Protein AF-A0A7L4RJZ9-F1 (afdb_monomer)

Structure (mmCIF, N/CA/C/O backbone):
data_AF-A0A7L4RJZ9-F1
#
_entry.id   AF-A0A7L4RJZ9-F1
#
loop_
_atom_site.group_PDB
_atom_site.id
_atom_site.type_symbol
_atom_site.label_atom_id
_atom_site.label_alt_id
_atom_site.label_comp_id
_atom_site.label_asym_id
_atom_site.label_entity_id
_atom_site.label_seq_id
_atom_site.pdbx_PDB_ins_code
_atom_site.Cartn_x
_atom_site.Cartn_y
_atom_site.Cartn_z
_atom_site.occupancy
_atom_site.B_iso_or_equiv
_atom_site.auth_seq_id
_atom_site.auth_comp_id
_atom_site.auth_asym_id
_atom_site.auth_atom_id
_atom_site.pdbx_PDB_model_num
ATOM 1 N N . LYS A 1 1 ? -14.849 -1.632 6.437 1.00 56.09 1 LYS A N 1
ATOM 2 C CA . LYS A 1 1 ? -15.352 -2.851 5.747 1.00 56.09 1 LYS A CA 1
ATOM 3 C C . LYS A 1 1 ? -14.891 -2.724 4.298 1.00 56.09 1 LYS A C 1
ATOM 5 O O . LYS A 1 1 ? -14.999 -1.609 3.817 1.00 56.09 1 LYS A O 1
ATOM 10 N N . ASN A 1 2 ? -14.316 -3.761 3.675 1.00 74.44 2 ASN A N 1
ATOM 11 C CA . ASN A 1 2 ? -13.706 -3.773 2.318 1.00 74.44 2 ASN A CA 1
ATOM 12 C C . ASN A 1 2 ? -12.170 -3.673 2.252 1.00 74.44 2 ASN A C 1
ATOM 14 O O . ASN A 1 2 ? -11.631 -3.525 1.162 1.00 74.44 2 ASN A O 1
ATOM 18 N N . PHE A 1 3 ? -11.444 -3.791 3.369 1.00 79.31 3 PHE A N 1
ATOM 19 C CA . PHE A 1 3 ? -9.979 -3.675 3.336 1.00 79.31 3 PHE A CA 1
ATOM 20 C C . PHE A 1 3 ? 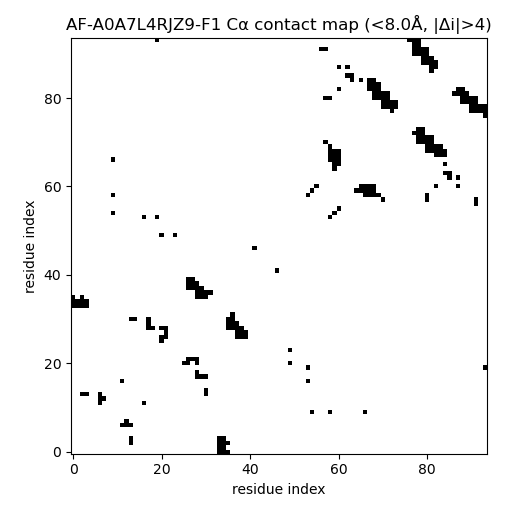-9.335 -4.770 2.477 1.00 79.31 3 PHE A C 1
ATOM 22 O O . PHE A 1 3 ? -8.490 -4.471 1.642 1.00 79.31 3 PHE A O 1
ATOM 29 N N . LYS A 1 4 ? -9.806 -6.015 2.608 1.00 81.69 4 LYS A N 1
ATOM 30 C CA . LYS A 1 4 ? -9.338 -7.143 1.792 1.00 81.69 4 LYS A CA 1
ATOM 31 C C . LYS A 1 4 ? -9.561 -6.915 0.292 1.00 81.69 4 LYS A C 1
ATOM 33 O O . LYS A 1 4 ? -8.612 -6.977 -0.470 1.00 81.69 4 LYS A O 1
ATOM 38 N N . ALA A 1 5 ? -10.766 -6.501 -0.102 1.00 83.56 5 ALA A N 1
ATOM 39 C CA . ALA A 1 5 ? -11.073 -6.176 -1.496 1.00 83.56 5 ALA A CA 1
ATOM 40 C C . ALA A 1 5 ? -10.212 -5.025 -2.050 1.00 83.56 5 ALA A C 1
ATOM 42 O O . ALA A 1 5 ? -9.882 -5.020 -3.234 1.00 83.56 5 ALA A O 1
ATOM 43 N N . VAL A 1 6 ? -9.847 -4.046 -1.211 1.00 83.50 6 VAL A N 1
ATOM 44 C CA . VAL A 1 6 ? -8.869 -3.020 -1.594 1.00 83.50 6 VAL A CA 1
ATOM 45 C C . VAL A 1 6 ? -7.517 -3.681 -1.836 1.00 83.50 6 VAL A C 1
ATOM 47 O O . VAL A 1 6 ? -7.014 -3.560 -2.944 1.00 83.50 6 VAL A O 1
ATOM 50 N N . CYS A 1 7 ? -6.980 -4.435 -0.871 1.00 84.81 7 CYS A N 1
ATOM 51 C CA . CYS A 1 7 ? -5.692 -5.135 -0.993 1.00 84.81 7 CYS A CA 1
ATOM 52 C C . CYS A 1 7 ? -5.609 -5.997 -2.265 1.00 84.81 7 CYS A C 1
ATOM 54 O O . CYS A 1 7 ? -4.619 -5.919 -2.994 1.00 84.81 7 CYS A O 1
ATOM 56 N N . ASP A 1 8 ? -6.681 -6.733 -2.572 1.00 84.81 8 ASP A N 1
ATOM 57 C CA . ASP A 1 8 ? -6.790 -7.578 -3.763 1.00 84.81 8 ASP A CA 1
ATOM 58 C C . ASP A 1 8 ? -6.735 -6.747 -5.055 1.00 84.81 8 ASP A C 1
ATOM 60 O O . ASP A 1 8 ? -5.998 -7.083 -5.982 1.00 84.81 8 ASP A O 1
ATOM 64 N N . LYS A 1 9 ? -7.446 -5.609 -5.109 1.00 85.38 9 LYS A N 1
ATOM 65 C CA . LYS A 1 9 ? -7.382 -4.681 -6.253 1.00 85.38 9 LYS A CA 1
ATOM 66 C C . LYS A 1 9 ? -5.992 -4.090 -6.445 1.00 85.38 9 LYS A C 1
ATOM 68 O O . LYS A 1 9 ? -5.574 -3.890 -7.582 1.00 85.38 9 LYS A O 1
ATOM 73 N N . VAL A 1 10 ? -5.289 -3.802 -5.35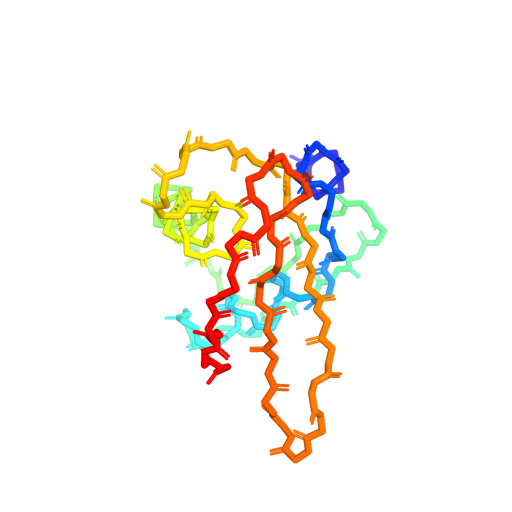1 1.00 84.69 10 VAL A N 1
ATOM 74 C CA . VAL A 1 10 ? -3.943 -3.223 -5.410 1.00 84.69 10 VAL A CA 1
ATOM 75 C C . VAL A 1 10 ? -2.851 -4.280 -5.608 1.00 84.69 10 VAL A C 1
ATOM 77 O O . VAL A 1 10 ? -1.684 -3.924 -5.760 1.00 84.69 10 VAL A O 1
ATOM 80 N N . ARG A 1 11 ? -3.208 -5.574 -5.612 1.00 85.25 11 ARG A N 1
ATOM 81 C CA . ARG A 1 11 ? -2.274 -6.709 -5.692 1.00 85.25 11 ARG A CA 1
ATOM 82 C C . ARG A 1 11 ? -1.149 -6.597 -4.658 1.00 85.25 11 ARG A C 1
ATOM 84 O O . ARG A 1 11 ? 0.039 -6.710 -4.977 1.00 85.25 11 ARG A O 1
ATOM 91 N N . ARG A 1 12 ? -1.517 -6.304 -3.408 1.00 87.12 12 ARG A N 1
ATOM 92 C CA . ARG A 1 12 ? -0.574 -6.185 -2.288 1.00 87.12 12 ARG A CA 1
ATOM 93 C C . ARG A 1 12 ? -1.046 -6.965 -1.081 1.00 87.12 12 ARG A C 1
ATOM 95 O O . ARG A 1 12 ? -2.239 -7.035 -0.801 1.00 87.12 12 ARG A O 1
ATOM 102 N N . GLU A 1 13 ? -0.082 -7.501 -0.340 1.00 86.56 13 GLU A N 1
ATOM 103 C CA . GLU A 1 13 ? -0.375 -8.200 0.902 1.00 86.56 13 GLU A CA 1
ATOM 104 C C . GLU A 1 13 ? -0.981 -7.241 1.938 1.00 86.56 13 GLU A C 1
ATOM 106 O O . GLU A 1 13 ? -0.415 -6.172 2.198 1.00 86.56 13 GLU A O 1
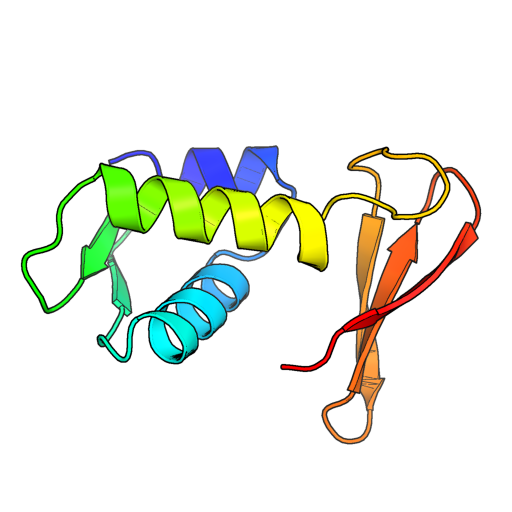ATOM 111 N N . PRO A 1 14 ? -2.091 -7.625 2.592 1.00 87.88 14 PRO A N 1
ATOM 112 C CA . PRO A 1 14 ? -2.713 -6.804 3.626 1.00 87.88 14 PRO A CA 1
ATOM 113 C C . PRO A 1 14 ? -1.758 -6.442 4.770 1.00 87.88 14 PRO A C 1
ATOM 115 O O . PRO A 1 14 ? -1.820 -5.334 5.302 1.00 87.88 14 PRO A O 1
ATOM 118 N N . GLN A 1 15 ? -0.844 -7.354 5.126 1.00 87.50 15 GLN A N 1
ATOM 119 C CA . GLN A 1 15 ? 0.136 -7.143 6.194 1.00 87.50 15 GLN A CA 1
ATOM 120 C C . GLN A 1 15 ? 1.084 -5.976 5.905 1.00 87.50 15 GLN A C 1
ATOM 122 O O . GLN A 1 15 ? 1.416 -5.217 6.813 1.00 87.50 15 GLN A O 1
ATOM 127 N N . LEU A 1 16 ? 1.478 -5.791 4.643 1.00 88.06 16 LEU A N 1
ATOM 128 C CA . LEU A 1 16 ? 2.322 -4.673 4.228 1.00 88.06 16 LEU A CA 1
ATOM 129 C C . LEU A 1 16 ? 1.614 -3.334 4.469 1.00 88.06 16 LEU A C 1
ATOM 131 O O . LEU A 1 16 ? 2.193 -2.416 5.049 1.00 88.06 16 LEU A O 1
ATOM 135 N N . ILE A 1 17 ? 0.347 -3.244 4.059 1.00 88.81 17 ILE A N 1
ATOM 136 C CA . ILE A 1 17 ? -0.466 -2.034 4.222 1.00 88.81 17 ILE A CA 1
ATOM 137 C C . ILE A 1 17 ? -0.686 -1.748 5.711 1.00 88.81 17 ILE A C 1
ATOM 139 O O . ILE A 1 17 ? -0.563 -0.608 6.146 1.00 88.81 17 ILE A O 1
ATOM 143 N N . ILE A 1 18 ? -0.952 -2.780 6.515 1.00 89.88 18 ILE A N 1
ATOM 144 C CA . ILE A 1 18 ? -1.108 -2.656 7.970 1.00 89.88 18 ILE A CA 1
ATOM 145 C C . ILE A 1 18 ? 0.173 -2.152 8.629 1.00 89.88 18 ILE A C 1
ATOM 147 O O . ILE A 1 18 ? 0.110 -1.241 9.455 1.00 89.88 18 ILE A O 1
ATOM 151 N N . LYS A 1 19 ? 1.334 -2.702 8.254 1.00 89.06 19 LYS A N 1
ATOM 152 C CA . LYS A 1 19 ? 2.634 -2.262 8.771 1.00 89.06 19 LYS A CA 1
ATOM 153 C C . LYS A 1 19 ? 2.879 -0.786 8.454 1.00 89.06 19 LYS A C 1
ATOM 155 O O . LYS A 1 19 ? 3.239 -0.026 9.351 1.00 89.06 19 LYS A O 1
ATOM 160 N N . TYR A 1 20 ? 2.607 -0.375 7.215 1.00 89.62 20 TYR A N 1
ATOM 161 C CA . TYR A 1 20 ? 2.706 1.021 6.793 1.00 89.62 20 TYR A CA 1
ATOM 162 C C . TYR A 1 20 ? 1.763 1.931 7.592 1.00 89.62 20 TYR A C 1
ATOM 164 O O . TYR A 1 20 ? 2.206 2.913 8.179 1.00 89.62 20 TYR A O 1
ATOM 172 N N . LEU A 1 21 ? 0.478 1.575 7.689 1.00 89.19 21 LEU A N 1
ATOM 173 C CA . LEU A 1 21 ? -0.510 2.354 8.441 1.00 89.19 21 LEU A CA 1
ATOM 174 C C . LEU A 1 21 ? -0.153 2.456 9.925 1.00 89.19 21 LEU A C 1
ATOM 176 O O . LEU A 1 21 ? -0.310 3.521 10.513 1.00 89.19 21 LEU A O 1
ATOM 180 N N . THR A 1 22 ? 0.358 1.379 10.523 1.00 90.12 22 THR A N 1
ATOM 181 C CA . THR A 1 22 ? 0.780 1.370 11.929 1.00 90.12 22 THR A CA 1
ATOM 182 C C . THR A 1 22 ? 1.931 2.343 12.161 1.00 90.12 22 THR A C 1
ATOM 184 O O . THR A 1 22 ? 1.918 3.083 13.144 1.00 90.12 22 THR A O 1
ATOM 187 N N . LYS A 1 23 ? 2.896 2.388 11.233 1.00 88.81 23 LYS A N 1
ATOM 188 C CA . LYS A 1 23 ? 4.038 3.305 11.286 1.00 88.81 23 LYS A CA 1
ATOM 189 C C . LYS A 1 23 ? 3.626 4.762 11.053 1.00 88.81 23 LYS A C 1
ATOM 191 O O . LYS A 1 23 ? 4.017 5.629 11.825 1.00 88.81 23 LYS A O 1
ATOM 196 N N . GLU A 1 24 ? 2.813 5.024 10.035 1.00 89.44 24 GLU A N 1
ATOM 197 C CA . GLU A 1 24 ? 2.395 6.379 9.650 1.00 89.44 24 GLU A CA 1
ATOM 198 C C . GLU A 1 24 ? 1.389 7.010 10.611 1.00 89.44 24 GLU A C 1
ATOM 200 O O . GLU A 1 24 ? 1.413 8.218 10.841 1.00 89.44 24 GLU A O 1
ATOM 205 N N . LEU A 1 25 ? 0.467 6.212 11.151 1.00 88.69 25 LEU A N 1
ATOM 206 C CA . LEU A 1 25 ? -0.575 6.703 12.051 1.00 88.69 25 LEU A CA 1
ATOM 207 C C . LEU A 1 25 ? -0.170 6.602 13.522 1.00 88.69 25 LEU A C 1
ATOM 209 O O . LEU A 1 25 ? -0.883 7.144 14.364 1.00 88.69 25 LEU A O 1
ATOM 213 N N . ALA A 1 26 ? 0.935 5.912 13.834 1.00 88.44 26 ALA A N 1
ATOM 214 C CA . ALA A 1 26 ? 1.330 5.546 15.195 1.00 88.44 26 ALA A CA 1
ATOM 215 C C . ALA A 1 26 ? 0.173 4.889 15.977 1.00 88.44 26 ALA A C 1
ATOM 217 O O . ALA A 1 26 ? -0.031 5.135 17.166 1.00 88.44 26 ALA A O 1
ATOM 218 N N . VAL A 1 27 ? -0.634 4.083 15.280 1.00 88.88 27 VAL A N 1
ATOM 219 C CA . VAL A 1 27 ? -1.822 3.415 15.823 1.00 88.88 27 VAL A CA 1
ATOM 220 C C . VAL A 1 27 ? -1.710 1.926 15.534 1.00 88.88 27 VAL A C 1
ATOM 222 O O . VAL A 1 27 ? -1.555 1.565 14.368 1.00 88.88 27 VAL A O 1
ATOM 225 N N . PRO A 1 28 ? -1.852 1.054 16.546 1.00 87.94 28 PRO A N 1
ATOM 226 C CA . PRO A 1 28 ? -1.913 -0.379 16.313 1.00 87.94 28 PRO A CA 1
ATOM 227 C C . PRO A 1 28 ? -3.079 -0.719 15.380 1.00 87.94 28 PRO A C 1
ATOM 229 O O . PRO A 1 28 ? -4.234 -0.353 15.640 1.00 87.94 28 PRO A O 1
ATOM 232 N N . ALA A 1 29 ? -2.754 -1.407 14.290 1.00 88.31 29 ALA A N 1
ATOM 233 C CA . ALA A 1 29 ? -3.693 -1.841 13.274 1.00 88.31 29 ALA A CA 1
ATOM 234 C C . ALA A 1 29 ? -3.591 -3.359 13.094 1.00 88.31 29 ALA A C 1
ATOM 236 O O . ALA A 1 29 ? -2.493 -3.907 13.035 1.00 88.31 29 ALA A O 1
ATOM 237 N N . GLU A 1 30 ? -4.729 -4.037 12.988 1.00 87.12 30 GLU A N 1
ATOM 238 C CA . GLU A 1 30 ? -4.776 -5.492 12.836 1.00 87.12 30 GLU A CA 1
ATOM 239 C C . GLU A 1 30 ? -5.871 -5.908 11.853 1.00 87.12 30 GLU A C 1
ATOM 241 O O . GLU A 1 30 ? -6.918 -5.263 11.740 1.00 87.12 30 GLU A O 1
ATOM 246 N N . MET A 1 31 ? -5.638 -6.999 11.126 1.00 86.81 31 MET A N 1
ATOM 247 C CA . MET A 1 31 ? -6.652 -7.603 10.271 1.00 86.81 31 MET A CA 1
ATOM 248 C C . MET A 1 31 ? -7.459 -8.628 11.065 1.00 86.81 31 MET A C 1
ATOM 250 O O . MET A 1 31 ? -6.922 -9.647 11.483 1.00 86.81 31 MET A O 1
ATOM 254 N N . GLN A 1 32 ? -8.764 -8.404 11.204 1.00 84.62 32 GLN A N 1
ATOM 255 C CA . GLN A 1 32 ? -9.698 -9.423 11.686 1.00 84.62 32 GLN A CA 1
ATOM 256 C C . GLN A 1 32 ? -10.594 -9.879 10.535 1.00 84.62 32 GLN A C 1
ATOM 258 O O . GLN A 1 32 ? -11.526 -9.177 10.119 1.00 84.62 32 GLN A O 1
ATOM 263 N N . GLY A 1 33 ? -10.288 -11.058 9.991 1.00 83.88 33 GLY A N 1
ATOM 264 C CA . GLY A 1 33 ? -10.959 -11.602 8.811 1.00 83.88 33 GLY A CA 1
ATOM 265 C C . GLY A 1 33 ? -10.766 -10.688 7.602 1.00 83.88 33 GLY A C 1
ATOM 266 O O . GLY A 1 33 ? -9.674 -10.585 7.061 1.00 83.88 33 GLY A O 1
ATOM 267 N N . GLU A 1 34 ? -11.823 -9.994 7.181 1.00 82.50 34 GLU A N 1
ATOM 268 C CA . GLU A 1 34 ? -11.799 -9.092 6.013 1.00 82.50 34 GLU A CA 1
ATOM 269 C C . GLU A 1 34 ? -11.804 -7.600 6.385 1.00 82.50 34 GLU A C 1
ATOM 271 O O . GLU A 1 34 ? -11.967 -6.714 5.533 1.00 82.50 34 GLU A O 1
ATOM 276 N N . ARG A 1 35 ? -11.684 -7.303 7.682 1.00 83.44 35 ARG A N 1
ATOM 277 C CA . ARG A 1 35 ? -11.809 -5.955 8.238 1.00 83.44 35 ARG A CA 1
ATOM 278 C C . ARG A 1 35 ? -10.487 -5.531 8.863 1.00 83.44 35 ARG A C 1
ATOM 280 O O . ARG A 1 35 ? -9.850 -6.307 9.564 1.00 83.44 35 ARG A O 1
ATOM 287 N N . LEU A 1 36 ? -10.121 -4.276 8.630 1.00 85.31 36 LEU A N 1
ATOM 288 C CA . LEU A 1 36 ? -9.055 -3.604 9.359 1.00 85.31 36 LEU A CA 1
ATOM 289 C C . LEU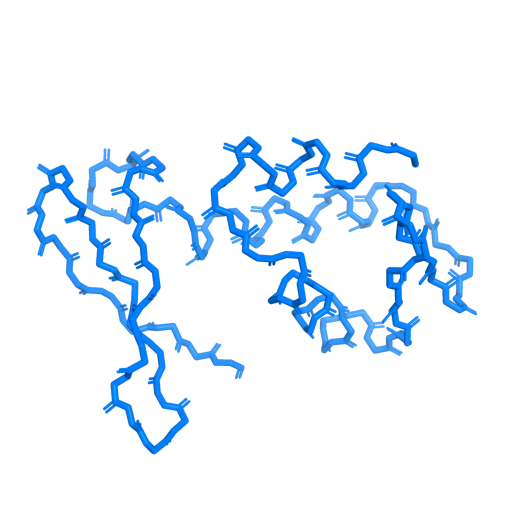 A 1 36 ? -9.628 -3.050 10.666 1.00 85.31 36 LEU A C 1
ATOM 291 O O . LEU A 1 36 ? -10.620 -2.315 10.631 1.00 85.31 36 LEU A O 1
ATOM 295 N N . ILE A 1 37 ? -9.013 -3.405 11.787 1.00 87.06 37 ILE A N 1
ATOM 296 C CA . ILE A 1 37 ? -9.304 -2.873 13.115 1.00 87.06 37 ILE A CA 1
ATOM 297 C C . ILE A 1 37 ? -8.177 -1.916 13.491 1.00 87.06 37 ILE A C 1
ATOM 299 O O . ILE A 1 37 ? -7.009 -2.291 13.489 1.00 87.06 37 ILE A O 1
ATOM 303 N N . LEU A 1 38 ? -8.540 -0.673 13.799 1.00 88.19 38 LEU A N 1
ATOM 304 C CA . LEU A 1 38 ? -7.633 0.344 14.323 1.00 88.19 38 LEU A CA 1
ATOM 305 C C . LEU A 1 38 ? -7.969 0.553 15.799 1.00 88.19 38 LEU A C 1
ATOM 307 O O . LEU A 1 38 ? -9.130 0.785 16.130 1.00 88.19 38 LEU A O 1
ATOM 311 N N . GLN A 1 39 ? -6.966 0.523 16.678 1.00 86.50 39 GLN A N 1
ATOM 312 C CA . GLN A 1 39 ? -7.160 0.719 18.126 1.00 86.50 39 GLN A CA 1
ATOM 313 C C . GLN A 1 39 ? -7.497 2.173 18.513 1.00 86.50 39 GLN A C 1
ATOM 315 O O . GLN A 1 39 ? -7.719 2.485 19.680 1.00 86.50 39 GLN A O 1
ATOM 320 N N . ARG A 1 40 ? -7.547 3.089 17.539 1.00 85.25 40 ARG A N 1
ATOM 321 C CA . ARG A 1 40 ? -7.876 4.503 17.738 1.00 85.25 40 ARG A CA 1
ATOM 322 C C . ARG A 1 40 ? -9.024 4.917 16.829 1.00 85.25 40 ARG A C 1
ATOM 324 O O . ARG A 1 40 ? -9.047 4.584 15.645 1.00 85.25 40 ARG A O 1
ATOM 331 N N . LYS A 1 41 ? -9.942 5.722 17.369 1.00 82.12 41 LYS A N 1
ATOM 332 C CA . LYS A 1 41 ? -10.982 6.385 16.577 1.00 82.12 41 LYS A CA 1
ATOM 333 C C . LYS A 1 41 ? -10.339 7.451 15.688 1.00 82.12 41 LYS A C 1
ATOM 335 O O . LYS A 1 41 ? -9.707 8.378 16.187 1.00 82.12 41 LYS A O 1
ATOM 340 N N . MET A 1 42 ? -10.498 7.293 14.381 1.00 82.31 42 MET A N 1
ATOM 341 C CA . MET A 1 42 ? -9.904 8.143 13.351 1.00 82.31 42 MET A CA 1
ATOM 342 C C . MET A 1 42 ? -10.964 8.477 12.304 1.00 82.31 42 MET A C 1
ATOM 344 O O . MET A 1 42 ? -11.834 7.650 12.019 1.00 82.31 42 MET A O 1
ATOM 348 N N . SER A 1 43 ? -10.888 9.673 11.726 1.00 86.31 43 SER A N 1
ATOM 349 C CA . SER A 1 43 ? -11.748 10.062 10.606 1.00 86.31 43 SER A CA 1
ATOM 350 C C . SER A 1 43 ? -11.390 9.260 9.356 1.00 86.31 43 SER A C 1
ATOM 352 O O . SER A 1 43 ? -10.211 9.003 9.093 1.00 86.31 43 SER A O 1
ATOM 354 N N . GLY A 1 44 ? -12.403 8.900 8.563 1.00 84.19 44 GLY A N 1
ATOM 355 C CA . GLY A 1 44 ? -12.206 8.180 7.301 1.00 84.19 44 GLY A CA 1
ATOM 356 C C . GLY A 1 44 ? -11.307 8.937 6.320 1.00 84.19 44 GLY A C 1
ATOM 357 O O . GLY A 1 44 ? -10.527 8.312 5.611 1.00 84.19 44 GLY A O 1
ATOM 358 N N . ASP A 1 45 ? -11.333 10.270 6.351 1.00 88.12 45 ASP A N 1
ATOM 359 C CA . ASP A 1 45 ? -10.537 11.130 5.466 1.00 88.12 45 ASP A CA 1
ATOM 360 C C . ASP A 1 45 ? -9.031 10.967 5.682 1.00 88.12 45 ASP A C 1
ATOM 362 O O . ASP A 1 45 ? -8.263 10.871 4.727 1.00 88.12 45 ASP A O 1
ATOM 366 N N . ILE A 1 46 ? -8.602 10.869 6.945 1.00 87.75 46 ILE A N 1
ATOM 367 C CA . ILE A 1 46 ? -7.187 10.682 7.291 1.00 87.75 46 ILE A CA 1
ATOM 368 C C . ILE A 1 46 ? -6.712 9.314 6.799 1.00 87.75 46 ILE A C 1
ATOM 370 O O . ILE A 1 46 ? -5.627 9.197 6.229 1.00 87.75 46 ILE A O 1
ATOM 374 N N . LEU A 1 47 ? -7.537 8.281 6.992 1.00 86.25 47 LEU A N 1
ATOM 375 C CA . LEU A 1 47 ? -7.224 6.931 6.537 1.00 86.25 47 LEU A CA 1
ATOM 376 C C . LEU A 1 47 ? -7.148 6.860 5.006 1.00 86.25 47 LEU A C 1
ATOM 378 O O . LEU A 1 47 ? -6.198 6.289 4.478 1.00 86.25 47 LEU A O 1
ATOM 382 N N . ASN A 1 48 ? -8.106 7.467 4.302 1.00 88.00 48 ASN A N 1
ATOM 383 C CA . ASN A 1 48 ? -8.116 7.519 2.841 1.00 88.00 48 ASN A CA 1
ATOM 384 C C . ASN A 1 48 ? -6.875 8.229 2.302 1.00 88.00 48 ASN A C 1
ATOM 386 O O . ASN A 1 48 ? -6.197 7.682 1.438 1.00 88.00 48 ASN A O 1
ATOM 390 N N . LYS A 1 49 ? -6.507 9.377 2.882 1.00 91.06 49 LYS A N 1
ATOM 391 C CA . LYS A 1 49 ? -5.295 10.106 2.496 1.00 91.06 49 LYS A CA 1
ATOM 392 C C . LYS A 1 49 ? -4.033 9.250 2.651 1.00 91.06 49 LYS A C 1
ATOM 394 O O . LYS A 1 49 ? -3.205 9.203 1.747 1.00 91.06 49 LYS A O 1
ATOM 399 N N . LYS A 1 50 ? -3.898 8.520 3.765 1.00 90.06 50 LYS A N 1
ATOM 400 C CA . LYS A 1 50 ? -2.760 7.608 3.974 1.00 90.06 50 LYS A CA 1
ATOM 401 C C . LYS A 1 50 ? -2.760 6.414 3.026 1.00 90.06 50 LYS A C 1
ATOM 403 O O . LYS A 1 50 ? -1.696 5.991 2.584 1.00 90.06 50 LYS A O 1
ATOM 408 N N . LEU A 1 51 ? -3.929 5.884 2.676 1.00 87.62 51 LEU A N 1
ATOM 409 C CA . LEU A 1 51 ? -4.035 4.832 1.666 1.00 87.62 51 LEU A CA 1
ATOM 410 C C . LEU A 1 51 ? -3.657 5.341 0.269 1.00 87.62 51 LEU A C 1
ATOM 412 O O . LEU A 1 51 ? -2.961 4.639 -0.458 1.00 87.62 51 LEU A O 1
ATOM 416 N N . GLU A 1 52 ? -4.047 6.559 -0.101 1.00 89.88 52 GLU A N 1
ATOM 417 C CA . GLU A 1 52 ? -3.628 7.181 -1.362 1.00 89.88 52 GLU A CA 1
ATOM 418 C C . GLU A 1 52 ? -2.111 7.410 -1.412 1.00 89.88 52 GLU A C 1
ATOM 420 O O . GLU A 1 52 ? -1.467 7.067 -2.406 1.00 89.88 52 GLU A O 1
ATOM 425 N N . GLU A 1 53 ? -1.514 7.926 -0.332 1.00 90.81 53 GLU A N 1
ATOM 426 C CA . GLU A 1 53 ? -0.057 8.075 -0.195 1.00 90.81 53 GLU A CA 1
ATOM 427 C C . GLU A 1 53 ? 0.664 6.722 -0.339 1.00 90.81 53 GLU A C 1
ATOM 429 O O . GLU A 1 53 ? 1.680 6.625 -1.042 1.00 90.81 53 GLU A O 1
ATOM 434 N N . PHE A 1 54 ? 0.100 5.660 0.252 1.00 90.06 54 PHE A N 1
ATOM 435 C CA . PHE A 1 54 ? 0.605 4.298 0.111 1.00 90.06 54 PHE A CA 1
ATOM 436 C C . PHE A 1 54 ? 0.558 3.821 -1.343 1.00 90.06 54 PHE A C 1
ATOM 438 O O . PHE A 1 54 ? 1.571 3.372 -1.874 1.00 90.06 54 PHE A O 1
ATOM 445 N N . VAL A 1 55 ? -0.589 3.938 -2.015 1.00 90.00 55 VAL A N 1
ATOM 446 C CA . VAL A 1 55 ? -0.749 3.497 -3.410 1.00 90.00 55 V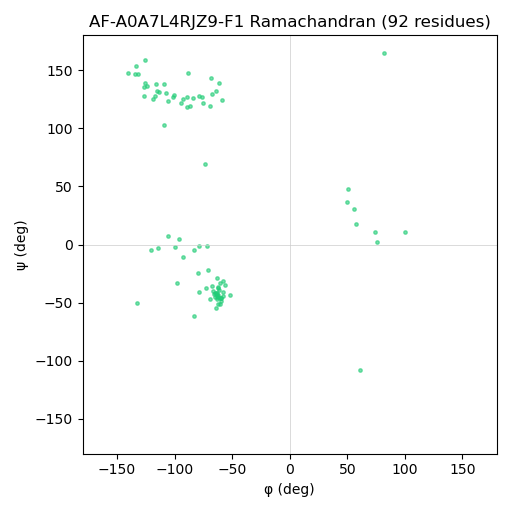AL A CA 1
ATOM 447 C C . VAL A 1 55 ? 0.233 4.236 -4.320 1.00 90.00 55 VAL A C 1
ATOM 449 O O . VAL A 1 55 ? 0.950 3.612 -5.103 1.00 90.00 55 VAL A O 1
ATOM 452 N N . ASN A 1 56 ? 0.352 5.551 -4.166 1.00 89.31 56 ASN A N 1
ATOM 453 C CA . ASN A 1 56 ? 1.271 6.350 -4.973 1.00 89.31 56 ASN A CA 1
ATOM 454 C C . ASN A 1 56 ? 2.750 5.983 -4.761 1.00 89.31 56 ASN A C 1
ATOM 456 O O . ASN A 1 56 ? 3.552 6.141 -5.679 1.00 89.31 56 ASN A O 1
ATOM 460 N N . SER A 1 57 ? 3.119 5.485 -3.578 1.00 87.38 57 SER A N 1
ATOM 461 C CA . SER A 1 57 ? 4.518 5.195 -3.236 1.00 87.38 57 SER A CA 1
ATOM 462 C C . SER A 1 57 ? 4.915 3.724 -3.407 1.00 87.38 57 SER A C 1
ATOM 464 O O . SER A 1 57 ? 6.060 3.443 -3.758 1.00 87.38 57 SER A O 1
ATOM 466 N N . TYR A 1 58 ? 3.992 2.788 -3.166 1.00 88.56 58 TYR A N 1
ATOM 467 C CA . TYR A 1 58 ? 4.255 1.342 -3.066 1.00 88.56 58 TYR A CA 1
ATOM 468 C C . TYR A 1 58 ? 3.607 0.509 -4.185 1.00 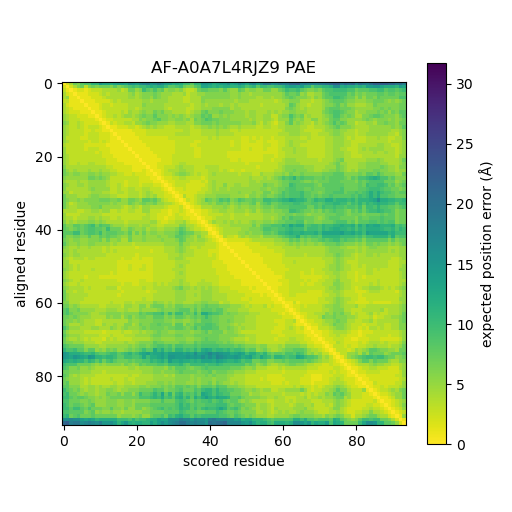88.56 58 TYR A C 1
ATOM 470 O O . TYR A 1 58 ? 3.772 -0.717 -4.232 1.00 88.56 58 TYR A O 1
ATOM 478 N N . VAL A 1 59 ? 2.841 1.149 -5.073 1.00 90.31 59 VAL A N 1
ATOM 479 C CA . VAL A 1 59 ? 2.063 0.472 -6.124 1.00 90.31 59 VAL A CA 1
ATOM 480 C C . VAL A 1 59 ? 2.270 1.152 -7.468 1.00 90.31 59 VAL A C 1
ATOM 482 O O . VAL A 1 59 ? 2.572 0.487 -8.455 1.00 90.31 59 VAL A O 1
ATOM 485 N N . ILE A 1 60 ? 2.125 2.472 -7.531 1.00 90.31 60 ILE A N 1
ATOM 486 C CA . ILE A 1 60 ? 2.266 3.198 -8.789 1.00 90.31 60 ILE A CA 1
ATOM 487 C C . ILE A 1 60 ? 3.743 3.320 -9.162 1.00 90.31 60 ILE A C 1
ATOM 489 O O . ILE A 1 60 ? 4.574 3.806 -8.395 1.00 90.31 60 ILE A O 1
ATOM 493 N N . CYS A 1 61 ? 4.073 2.899 -10.381 1.00 90.56 61 CYS A N 1
ATOM 494 C CA . CYS A 1 61 ? 5.388 3.126 -10.954 1.00 90.56 61 CYS A CA 1
ATOM 495 C C . CYS A 1 61 ? 5.611 4.625 -11.210 1.00 90.56 61 CYS A C 1
ATOM 497 O O . CYS A 1 61 ? 4.805 5.271 -11.876 1.00 90.56 61 CYS A O 1
ATOM 499 N N . LYS A 1 62 ? 6.740 5.177 -10.752 1.00 87.06 62 LYS A N 1
ATOM 500 C CA . LYS A 1 62 ? 7.071 6.601 -10.945 1.00 87.06 62 LYS A CA 1
ATOM 501 C C . LYS A 1 62 ? 7.419 6.973 -12.392 1.00 87.06 62 LYS A C 1
ATOM 503 O O . LYS A 1 62 ? 7.286 8.133 -12.755 1.00 87.06 62 LYS A O 1
ATOM 508 N N . GLU A 1 63 ? 7.823 5.993 -13.198 1.00 89.06 63 GLU A N 1
ATOM 509 C CA . GLU A 1 63 ? 8.171 6.165 -14.616 1.00 89.06 63 GLU A CA 1
ATOM 510 C C . GLU A 1 63 ? 6.916 6.137 -15.500 1.00 89.06 63 GLU A C 1
ATOM 512 O O . GLU A 1 63 ? 6.565 7.120 -16.145 1.00 89.06 63 GLU A O 1
ATOM 517 N N . CYS A 1 64 ? 6.186 5.015 -15.497 1.00 90.12 64 CYS A N 1
ATOM 518 C CA . CYS A 1 64 ? 5.068 4.796 -16.422 1.00 90.12 64 CYS A CA 1
ATOM 519 C C . CYS A 1 64 ? 3.678 5.055 -15.819 1.00 90.12 64 CYS A C 1
ATOM 521 O O . CYS A 1 64 ? 2.678 4.914 -16.521 1.00 90.12 64 CYS A O 1
ATOM 523 N N . LYS A 1 65 ? 3.594 5.398 -14.525 1.00 87.81 65 LYS A N 1
ATOM 524 C CA . LYS A 1 65 ? 2.343 5.631 -13.774 1.00 87.81 65 LYS A CA 1
ATOM 525 C C . LYS A 1 65 ? 1.367 4.448 -13.754 1.00 87.81 65 LYS A C 1
ATOM 527 O O . LYS A 1 65 ? 0.197 4.621 -13.423 1.00 87.81 65 LYS A O 1
ATOM 532 N N . ARG A 1 66 ? 1.833 3.239 -14.076 1.00 89.00 66 ARG A N 1
ATOM 533 C CA . ARG A 1 66 ? 1.020 2.020 -14.013 1.00 89.00 66 ARG A CA 1
ATOM 534 C C . ARG A 1 66 ? 1.086 1.369 -12.628 1.00 89.00 66 ARG A C 1
ATOM 536 O O . ARG A 1 66 ? 2.142 1.424 -11.993 1.00 89.00 66 ARG A O 1
ATOM 543 N N . PRO A 1 67 ? -0.003 0.724 -12.177 1.00 88.00 67 PRO A N 1
ATOM 544 C CA . PRO A 1 67 ? -0.024 -0.067 -10.948 1.00 88.00 67 PRO A CA 1
ATOM 545 C C . PRO A 1 67 ? 0.602 -1.463 -11.119 1.00 88.00 67 PRO A C 1
ATOM 547 O O . PRO A 1 67 ? 0.665 -2.216 -10.150 1.00 88.00 67 PRO A O 1
ATOM 550 N N . ASP A 1 68 ? 1.059 -1.813 -12.328 1.00 89.50 68 ASP A N 1
ATOM 551 C CA . ASP A 1 68 ? 1.690 -3.097 -12.664 1.00 89.50 68 ASP A CA 1
ATOM 552 C C . ASP A 1 68 ? 3.113 -3.182 -12.098 1.00 89.50 68 ASP A C 1
ATOM 554 O O . ASP A 1 68 ? 4.123 -3.095 -12.807 1.00 89.50 68 ASP A O 1
ATOM 558 N N . THR A 1 69 ? 3.194 -3.279 -10.777 1.00 91.12 69 THR A N 1
ATOM 559 C CA . THR A 1 69 ? 4.442 -3.399 -10.032 1.00 91.12 69 THR A CA 1
ATOM 560 C C . THR A 1 69 ? 4.328 -4.506 -8.992 1.00 91.12 69 THR A C 1
ATOM 562 O O . THR A 1 69 ? 3.244 -4.764 -8.463 1.00 91.12 69 THR A O 1
ATOM 565 N N . HIS A 1 70 ? 5.452 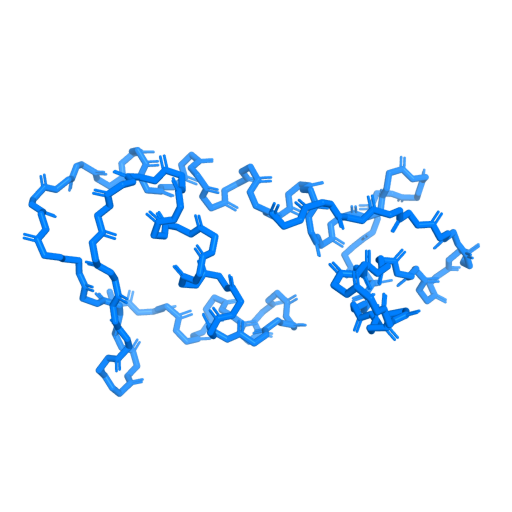-5.110 -8.625 1.00 90.12 70 HIS A N 1
ATOM 566 C CA . HIS A 1 70 ? 5.562 -6.015 -7.484 1.00 90.12 70 HIS A CA 1
ATOM 567 C C . HIS A 1 70 ? 6.679 -5.556 -6.547 1.00 90.12 70 HIS A C 1
ATOM 569 O O . HIS A 1 70 ? 7.568 -4.795 -6.930 1.00 90.12 70 HIS A O 1
ATOM 575 N N . ILE A 1 71 ? 6.615 -6.002 -5.295 1.00 89.44 71 ILE A N 1
ATOM 576 C CA . ILE A 1 71 ? 7.646 -5.726 -4.296 1.00 89.44 71 ILE A CA 1
ATOM 577 C C . ILE A 1 71 ? 8.516 -6.969 -4.157 1.00 89.44 71 ILE A C 1
ATOM 579 O O . ILE A 1 71 ? 8.007 -8.059 -3.915 1.00 89.44 71 ILE A O 1
ATOM 583 N N . GLN A 1 72 ? 9.822 -6.788 -4.296 1.00 88.56 72 GLN A N 1
ATOM 584 C CA . GLN A 1 72 ? 10.833 -7.815 -4.115 1.00 88.56 72 GLN A CA 1
ATOM 585 C C . GLN A 1 72 ? 11.721 -7.456 -2.922 1.00 88.56 72 GLN A C 1
ATOM 587 O O . GLN A 1 72 ? 12.185 -6.321 -2.799 1.00 88.56 72 GLN A O 1
ATOM 592 N N . ASP A 1 73 ? 11.955 -8.419 -2.033 1.00 86.62 73 ASP A N 1
ATOM 593 C CA . ASP A 1 73 ? 12.920 -8.258 -0.947 1.00 86.62 73 ASP A CA 1
ATOM 594 C C . ASP A 1 73 ? 14.340 -8.374 -1.515 1.00 86.62 73 ASP A C 1
ATOM 596 O O . ASP A 1 73 ? 14.688 -9.360 -2.166 1.00 86.62 73 ASP A O 1
ATOM 600 N N . ALA A 1 74 ? 15.142 -7.332 -1.318 1.00 83.75 74 ALA A N 1
ATOM 601 C CA . ALA A 1 74 ? 16.520 -7.248 -1.786 1.00 83.75 74 ALA A CA 1
ATOM 602 C C . ALA A 1 74 ? 17.538 -7.654 -0.705 1.00 83.75 74 ALA A C 1
ATOM 604 O O . ALA A 1 74 ? 18.747 -7.535 -0.917 1.00 83.75 74 ALA A O 1
ATOM 605 N N . GLY A 1 75 ? 17.065 -8.113 0.457 1.00 83.81 75 GLY A N 1
ATOM 606 C CA . GLY A 1 75 ? 17.881 -8.430 1.619 1.00 83.81 75 GLY A CA 1
ATOM 607 C C . GLY A 1 75 ? 18.243 -7.199 2.456 1.00 83.81 75 GLY A C 1
ATOM 608 O O . GLY A 1 75 ? 18.104 -6.049 2.040 1.00 83.81 75 GLY A O 1
ATOM 609 N N . ARG A 1 76 ? 18.716 -7.445 3.687 1.00 81.38 76 ARG A N 1
ATOM 610 C CA . ARG A 1 76 ? 19.118 -6.406 4.664 1.00 81.38 76 ARG A CA 1
ATOM 611 C C . ARG A 1 76 ? 18.018 -5.375 4.978 1.00 81.38 76 ARG A C 1
ATOM 613 O O . ARG A 1 76 ? 18.318 -4.222 5.270 1.00 81.38 76 ARG A O 1
ATOM 620 N N . GLY A 1 77 ? 16.749 -5.785 4.913 1.00 78.25 77 GLY A N 1
ATOM 621 C CA . GLY A 1 77 ? 15.600 -4.906 5.163 1.00 78.25 77 GLY A CA 1
ATOM 622 C C . GLY A 1 77 ? 15.303 -3.920 4.030 1.00 78.25 77 GLY A C 1
ATOM 623 O O . GLY A 1 77 ? 14.506 -3.003 4.214 1.00 78.25 77 GLY A O 1
ATOM 624 N N . ILE A 1 78 ? 15.935 -4.086 2.866 1.00 83.56 78 ILE A N 1
ATOM 625 C CA . ILE A 1 78 ? 15.685 -3.262 1.687 1.00 83.56 78 ILE A CA 1
ATOM 626 C C . ILE A 1 78 ? 14.629 -3.956 0.839 1.00 83.56 78 ILE A C 1
ATOM 628 O O . ILE A 1 78 ? 14.798 -5.100 0.426 1.00 83.56 78 ILE A O 1
ATOM 632 N N . ARG A 1 79 ? 13.554 -3.238 0.526 1.00 87.81 79 ARG A N 1
ATOM 633 C CA . ARG A 1 79 ? 12.538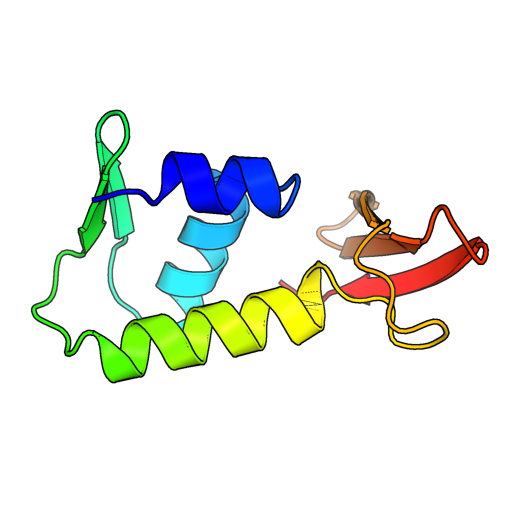 -3.698 -0.416 1.00 87.81 79 ARG A CA 1
ATOM 634 C C . ARG A 1 79 ? 12.631 -2.875 -1.696 1.00 87.81 79 ARG A C 1
ATOM 636 O O . ARG A 1 79 ? 12.822 -1.659 -1.664 1.00 87.81 79 ARG A O 1
ATOM 643 N N . MET A 1 80 ? 12.510 -3.539 -2.835 1.00 89.44 80 MET A N 1
ATOM 644 C CA . MET A 1 80 ? 12.505 -2.916 -4.152 1.00 89.44 80 MET A CA 1
ATOM 645 C C . MET A 1 80 ? 11.138 -3.078 -4.802 1.00 89.44 80 MET A C 1
ATOM 647 O O . MET A 1 80 ? 10.583 -4.167 -4.855 1.00 89.44 80 MET A O 1
ATOM 651 N N . LEU A 1 81 ? 10.604 -1.979 -5.312 1.00 90.75 81 LEU A N 1
ATOM 652 C CA . LEU A 1 81 ? 9.449 -1.935 -6.188 1.00 90.75 81 LEU A CA 1
ATOM 653 C C . LEU A 1 81 ? 9.927 -2.109 -7.631 1.00 90.75 81 LEU A C 1
ATOM 655 O O . LEU A 1 81 ? 10.701 -1.292 -8.129 1.00 90.75 81 LEU A O 1
ATOM 659 N N . ILE A 1 82 ? 9.466 -3.155 -8.305 1.00 91.19 82 ILE A N 1
ATOM 660 C CA . ILE A 1 82 ? 9.839 -3.467 -9.685 1.00 91.19 82 ILE A CA 1
ATOM 661 C C . ILE A 1 82 ? 8.584 -3.380 -10.547 1.00 91.19 82 ILE A C 1
ATOM 663 O O . ILE A 1 82 ? 7.559 -3.975 -10.222 1.00 91.19 82 ILE A O 1
ATOM 667 N N . CYS A 1 83 ? 8.647 -2.616 -11.635 1.00 92.75 83 CYS A N 1
ATOM 668 C CA . CYS A 1 83 ? 7.555 -2.504 -12.592 1.00 92.75 83 CYS A CA 1
ATOM 669 C C . CYS A 1 83 ? 7.663 -3.572 -13.678 1.00 92.75 83 CYS A C 1
ATOM 671 O O . CYS A 1 83 ? 8.675 -3.658 -14.369 1.00 92.75 83 CYS A O 1
ATOM 673 N N . GLU A 1 84 ? 6.589 -4.332 -13.873 1.00 89.56 84 GLU A N 1
ATOM 674 C CA . GLU A 1 84 ? 6.514 -5.385 -14.894 1.00 89.56 84 GLU A CA 1
ATOM 675 C C . GLU A 1 84 ? 6.242 -4.815 -16.289 1.00 89.56 84 GLU A C 1
ATOM 677 O O . GLU A 1 84 ? 6.623 -5.414 -17.288 1.00 89.56 84 GLU A O 1
ATOM 682 N N . SER A 1 85 ? 5.628 -3.629 -16.367 1.00 89.00 85 SER A N 1
ATOM 683 C CA . SER A 1 85 ? 5.324 -2.972 -17.645 1.00 89.00 85 SER A CA 1
ATOM 684 C C . SER A 1 85 ? 6.531 -2.278 -18.284 1.00 89.00 85 SER A C 1
ATOM 686 O O . SER A 1 85 ? 6.668 -2.315 -19.502 1.00 89.00 85 SER A O 1
ATOM 688 N N . CYS A 1 86 ? 7.373 -1.595 -17.500 1.00 91.06 86 CYS A N 1
ATOM 689 C CA . CYS A 1 86 ? 8.499 -0.810 -18.034 1.00 91.06 86 CYS A CA 1
ATOM 690 C C . CYS A 1 86 ? 9.881 -1.250 -17.530 1.00 91.06 86 CYS A C 1
ATOM 692 O O . CYS A 1 86 ? 10.884 -0.689 -17.959 1.00 91.06 86 CYS A O 1
ATOM 694 N N . GLY A 1 87 ? 9.960 -2.212 -16.606 1.00 88.69 87 GLY A N 1
ATOM 695 C CA . GLY A 1 87 ? 11.228 -2.691 -16.043 1.00 88.69 87 GLY A CA 1
ATOM 696 C C . GLY A 1 87 ? 11.883 -1.751 -15.024 1.00 88.69 87 GLY A C 1
ATOM 697 O O . GLY A 1 87 ? 12.962 -2.062 -14.516 1.00 88.69 87 GLY A O 1
ATOM 698 N N . ALA A 1 88 ? 11.254 -0.616 -14.699 1.00 91.19 88 ALA A N 1
ATOM 699 C CA . ALA A 1 88 ? 11.774 0.329 -13.716 1.00 91.19 88 ALA A CA 1
ATOM 700 C C . ALA A 1 88 ? 11.895 -0.313 -12.327 1.00 91.19 88 ALA A C 1
ATOM 702 O O . ALA A 1 88 ? 10.993 -1.023 -11.878 1.00 91.19 88 ALA A O 1
ATOM 703 N N . LYS A 1 89 ? 12.995 -0.018 -11.631 1.00 89.56 89 LYS A N 1
ATOM 704 C CA . LYS A 1 89 ? 13.272 -0.482 -10.268 1.00 89.56 89 LYS A CA 1
ATOM 705 C C . LYS A 1 89 ? 13.390 0.728 -9.353 1.00 89.56 89 LYS A C 1
ATOM 707 O O . LYS A 1 89 ? 14.175 1.631 -9.622 1.00 89.56 89 LYS A O 1
ATOM 712 N N . GLY A 1 90 ? 12.614 0.752 -8.280 1.00 86.19 90 GLY A N 1
ATOM 713 C CA . GLY A 1 90 ? 12.648 1.801 -7.269 1.00 86.19 90 GLY A CA 1
ATOM 714 C C . GLY A 1 90 ? 12.840 1.204 -5.886 1.00 86.19 90 GLY A C 1
ATOM 715 O O . GLY A 1 90 ? 12.184 0.233 -5.530 1.00 86.19 90 GLY A O 1
ATOM 716 N N . THR A 1 91 ? 13.715 1.782 -5.076 1.00 86.69 91 THR A N 1
ATOM 717 C CA . THR A 1 91 ? 13.859 1.359 -3.680 1.00 86.69 91 THR A CA 1
ATOM 718 C C . THR A 1 91 ? 12.735 1.957 -2.844 1.00 86.69 91 THR A C 1
ATOM 720 O O . THR A 1 91 ? 12.538 3.174 -2.852 1.00 86.69 91 THR A O 1
ATOM 723 N N . ILE A 1 92 ? 12.022 1.117 -2.095 1.00 85.00 92 ILE A N 1
ATOM 724 C CA . ILE A 1 92 ? 11.060 1.559 -1.085 1.00 85.00 92 ILE A CA 1
ATOM 725 C C . ILE A 1 92 ? 11.719 1.441 0.292 1.00 85.00 92 ILE A C 1
ATOM 727 O O . ILE A 1 92 ? 12.320 0.421 0.631 1.00 85.00 92 ILE A O 1
ATOM 731 N N . LYS A 1 93 ? 11.665 2.521 1.072 1.00 66.94 93 LYS A N 1
ATOM 732 C CA . LYS A 1 93 ? 12.144 2.524 2.456 1.00 66.94 93 LYS A CA 1
ATOM 733 C C . LYS A 1 93 ? 10.955 2.249 3.366 1.00 66.94 93 LYS A C 1
ATOM 735 O O . LYS A 1 93 ? 9.977 2.987 3.301 1.00 66.94 93 LYS A O 1
ATOM 740 N N . ASP A 1 94 ? 11.069 1.178 4.148 1.00 58.66 94 ASP A N 1
ATOM 741 C CA . ASP A 1 94 ? 10.113 0.794 5.194 1.00 58.66 94 ASP A CA 1
ATOM 742 C C . ASP A 1 94 ? 10.065 1.848 6.300 1.00 58.66 94 ASP A C 1
ATOM 744 O O . ASP A 1 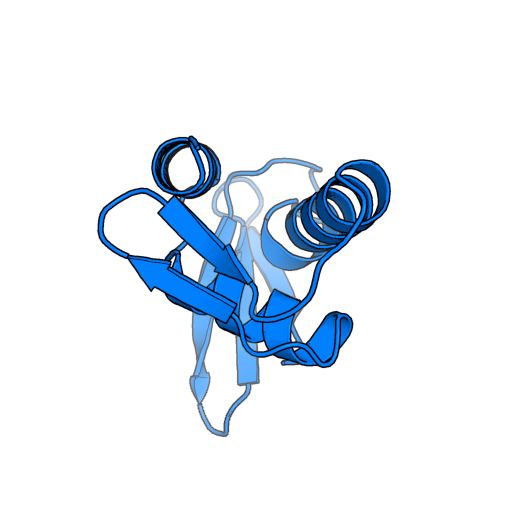94 ? 11.114 2.429 6.675 1.00 58.66 94 ASP A O 1
#

Foldseek 3Di:
DCLQVVCVVLVHDSVVLQVQCCVVVVWRWDDDPRDIDTPDDDDPVVVVVSVVVCCVQQQQDPPPRHSQWDWDDPDPQWIWIAHPVPRDIDIDHD

Sequence (94 aa):
KNFKAVCDKVRREPQLIIKYLTKELAVPAEMQGERLILQRKMSGDILNKKLEEFVNSYVICKECKRPDTHIQDAGRGIRMLICESCGAKGTIKD

Solvent-accessible surface area (backbone atoms only — not comparable to full-atom values): 5637 Å² total; per-residue (Å²): 125,55,50,48,63,48,26,61,75,64,69,46,63,62,66,59,55,36,54,50,49,25,66,76,66,73,37,65,50,47,77,59,90,54,29,74,46,58,82,57,96,71,62,67,64,63,54,49,54,52,51,51,54,44,42,61,68,77,30,32,35,90,87,79,67,41,60,58,41,50,79,42,81,72,56,96,85,39,36,31,38,38,24,78,81,79,67,51,74,43,81,47,85,127

Mean predicted aligned error: 5.13 Å

Radius of gyration: 13.66 Å; Cα contacts (8 Å, |Δi|>4): 130; chains: 1; bounding box: 34×23×36 Å

Secondary structure (DSSP, 8-state):
--HHHHHHHHT--HHHHHHHHHHHHTS-EEEETTEEEESS---HHHHHHHHHHHHHHHTS-TTT--S-EEEEE-STT-EEEEETTT--EEEEP-

Nearest PDB structures (foldseek):
  8ppl-assembly1_Is  TM=9.455E-01  e=1.594E-08  Homo sapiens
  6sw9-assembly1_8  TM=8.947E-01  e=1.316E-08  Saccharolobus solfataricus P2
  2qmu-assembly1_C  TM=9.122E-01  e=5.376E-08  Saccharolobus solfataricus P2
  6zp4-assembly1_4  TM=9.368E-01  e=5.046E-07  Homo sapiens
  2dcu-assembly1_B  TM=9.560E-01  e=1.404E-06  Pyrococcus furiosus DSM 3638

pLDDT: mean 86.39, std 5.68, range [56.09, 92.75]